Protein AF-A0A949H6Y2-F1 (afdb_monomer_lite)

Secondary structure (DSSP, 8-state):
-EEHHHHHHHHHHTGGGGTTEEEEEEEEETTEEEEEEEETTEEEEEEEEEEEETTEEEEEEEEEESTTTTTS-THHHHHHHHHHHHHHHHHTT---S-EEEETTEEEE-

Foldseek 3Di:
DAFQVNLQVLCVVVVVLQPVWPHWRWWFAWQWIWIFTAGPNWTKIKIWGWDQDPQFIDTHDIQIDGPCRPPDDVCSRRVSSSVSVRCVCCVVVDRFPDWTTHGRDIDGD

Structure (mmCIF, N/CA/C/O backbone):
data_AF-A0A949H6Y2-F1
#
_entry.id   AF-A0A949H6Y2-F1
#
loop_
_atom_site.group_PDB
_atom_site.id
_atom_site.type_symbol
_atom_site.label_atom_id
_atom_site.label_alt_id
_atom_site.label_comp_id
_atom_site.label_asym_id
_atom_site.label_entity_id
_atom_site.label_seq_id
_atom_site.pdbx_PDB_ins_code
_atom_site.Cartn_x
_atom_site.Cartn_y
_atom_site.Cartn_z
_atom_site.occupancy
_atom_site.B_iso_or_equiv
_atom_site.auth_seq_id
_atom_site.auth_comp_id
_atom_site.auth_asym_id
_atom_site.auth_atom_id
_atom_site.pdbx_PDB_model_num
ATOM 1 N N . MET A 1 1 ? -8.042 6.582 10.614 1.00 83.62 1 MET A N 1
ATOM 2 C CA . MET A 1 1 ? -8.238 6.712 9.153 1.00 83.62 1 MET A CA 1
ATOM 3 C C . MET A 1 1 ? -6.904 7.019 8.496 1.00 83.62 1 MET A C 1
ATOM 5 O O . MET A 1 1 ? -6.082 7.663 9.138 1.00 83.62 1 MET A O 1
ATOM 9 N N . LEU A 1 2 ? -6.692 6.552 7.268 1.00 87.56 2 LEU A N 1
ATOM 10 C CA . LEU A 1 2 ? -5.495 6.811 6.463 1.00 87.56 2 LEU A CA 1
ATOM 11 C C . LEU A 1 2 ? -5.936 7.177 5.042 1.00 87.56 2 LEU A C 1
ATOM 13 O O . LEU A 1 2 ? -6.656 6.396 4.426 1.00 87.56 2 LEU A O 1
ATOM 17 N N . THR A 1 3 ? -5.540 8.339 4.527 1.00 92.12 3 THR A N 1
ATOM 18 C CA . THR A 1 3 ? -5.915 8.769 3.166 1.00 92.12 3 THR A CA 1
ATOM 19 C C . THR A 1 3 ? -4.942 8.253 2.111 1.00 92.12 3 THR A C 1
ATOM 21 O O . THR A 1 3 ? -3.789 7.934 2.417 1.00 92.12 3 THR A O 1
ATOM 24 N N . ASP A 1 4 ? -5.389 8.192 0.857 1.00 91.38 4 ASP A N 1
ATOM 25 C CA . ASP A 1 4 ? -4.523 7.845 -0.278 1.00 91.38 4 ASP A CA 1
ATOM 26 C C . ASP A 1 4 ? -3.336 8.813 -0.399 1.00 91.38 4 ASP A C 1
ATOM 28 O O . ASP A 1 4 ? -2.201 8.394 -0.596 1.00 91.38 4 ASP A O 1
ATOM 32 N N . THR A 1 5 ? -3.565 10.099 -0.146 1.00 93.44 5 THR A N 1
ATOM 33 C CA . THR A 1 5 ? -2.554 11.158 -0.149 1.00 93.44 5 THR A CA 1
ATOM 34 C C . THR A 1 5 ? -1.482 10.911 0.913 1.00 93.44 5 THR A C 1
ATOM 36 O O . THR A 1 5 ? -0.288 11.031 0.631 1.00 93.44 5 THR A O 1
ATOM 39 N N . GLN A 1 6 ? -1.886 10.526 2.129 1.00 91.94 6 GLN A N 1
ATOM 40 C CA . GLN A 1 6 ? -0.951 10.185 3.204 1.00 91.94 6 GLN A CA 1
ATOM 41 C C . GLN A 1 6 ? -0.132 8.942 2.852 1.00 91.94 6 GLN A C 1
ATOM 43 O O . GLN A 1 6 ? 1.086 8.940 3.032 1.00 91.94 6 GLN A O 1
ATOM 48 N N . LEU A 1 7 ? -0.777 7.901 2.317 1.00 90.75 7 LEU A N 1
ATOM 49 C CA . LEU A 1 7 ? -0.074 6.686 1.920 1.00 90.75 7 LEU A CA 1
ATOM 50 C C . LEU A 1 7 ? 0.879 6.943 0.744 1.00 90.75 7 LEU A C 1
ATOM 52 O O . LEU A 1 7 ? 2.019 6.494 0.782 1.00 90.75 7 LEU A O 1
ATOM 56 N N . ASN A 1 8 ? 0.473 7.731 -0.250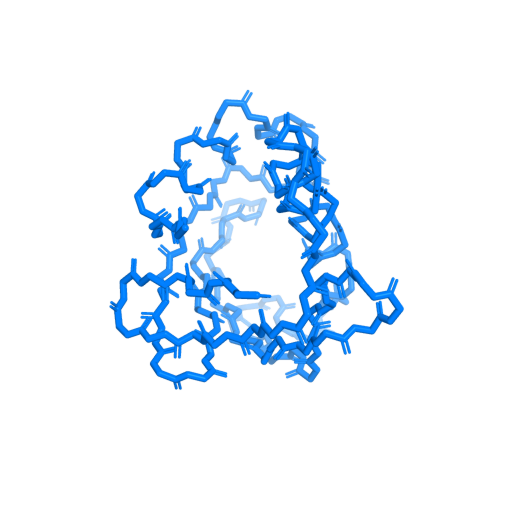 1.00 94.31 8 ASN A N 1
ATOM 57 C CA . ASN A 1 8 ? 1.327 8.138 -1.365 1.00 94.31 8 ASN A CA 1
ATOM 58 C C . ASN A 1 8 ? 2.561 8.911 -0.901 1.00 94.31 8 ASN A C 1
ATOM 60 O O . ASN A 1 8 ? 3.656 8.671 -1.407 1.00 94.31 8 ASN A O 1
ATOM 64 N N . ALA A 1 9 ? 2.418 9.814 0.072 1.00 93.75 9 ALA A N 1
ATOM 65 C CA . ALA A 1 9 ? 3.561 10.511 0.653 1.00 93.75 9 ALA A CA 1
ATOM 66 C C . ALA A 1 9 ? 4.542 9.528 1.315 1.00 93.75 9 ALA A C 1
ATOM 68 O O . ALA A 1 9 ? 5.749 9.623 1.094 1.00 93.75 9 ALA A O 1
ATOM 69 N N . LEU A 1 10 ? 4.029 8.546 2.062 1.00 91.19 10 LEU A N 1
ATOM 70 C CA . LEU A 1 10 ? 4.849 7.509 2.693 1.00 91.19 10 LEU A CA 1
ATOM 71 C C . LEU A 1 10 ? 5.545 6.618 1.662 1.00 91.19 10 LEU A C 1
ATOM 73 O O . LEU A 1 10 ? 6.735 6.347 1.796 1.00 91.19 10 LEU A O 1
ATOM 77 N N . LEU A 1 11 ? 4.844 6.190 0.614 1.00 91.62 11 LEU A N 1
ATOM 78 C CA . LEU A 1 11 ? 5.428 5.367 -0.444 1.00 91.62 11 LEU A CA 1
ATOM 79 C C . LEU A 1 11 ? 6.514 6.124 -1.210 1.00 91.62 11 LEU A C 1
ATOM 81 O O . LEU A 1 11 ? 7.573 5.562 -1.466 1.00 91.62 11 LEU A O 1
ATOM 85 N N . LYS A 1 12 ? 6.307 7.415 -1.493 1.00 92.69 12 LYS A N 1
ATOM 86 C CA . LYS A 1 12 ? 7.324 8.281 -2.110 1.00 92.69 12 LYS A CA 1
ATOM 87 C C . LYS A 1 12 ? 8.562 8.429 -1.221 1.00 92.69 12 LYS A C 1
ATOM 89 O O . LYS A 1 12 ? 9.678 8.357 -1.721 1.00 92.69 12 LYS A O 1
ATOM 94 N N . GLN A 1 13 ? 8.382 8.567 0.094 1.00 93.31 13 GLN A N 1
ATOM 95 C CA . GLN A 1 13 ? 9.495 8.610 1.055 1.00 93.31 13 GLN A CA 1
ATOM 96 C C . GLN A 1 13 ? 10.250 7.277 1.164 1.00 93.31 13 GLN A C 1
ATOM 98 O O . GLN A 1 13 ? 11.429 7.268 1.503 1.00 93.31 13 GLN A O 1
ATOM 103 N N . ASN A 1 14 ? 9.587 6.157 0.869 1.00 90.00 14 ASN A N 1
ATOM 104 C CA . ASN A 1 14 ? 10.143 4.809 0.979 1.00 90.00 14 ASN A CA 1
ATOM 105 C C . ASN A 1 14 ? 10.354 4.142 -0.391 1.00 90.00 14 ASN A C 1
ATOM 107 O O . ASN A 1 14 ? 10.483 2.922 -0.455 1.00 90.00 14 ASN A O 1
ATOM 111 N N . ILE A 1 15 ? 10.426 4.917 -1.481 1.00 90.44 15 ILE A N 1
ATOM 112 C CA . ILE A 1 15 ? 10.456 4.390 -2.857 1.00 90.44 15 ILE A CA 1
ATOM 113 C C . ILE A 1 15 ? 11.628 3.428 -3.101 1.00 90.44 15 ILE A C 1
ATOM 115 O O . ILE A 1 15 ? 11.482 2.437 -3.804 1.00 90.44 15 ILE A O 1
ATOM 119 N N . ALA A 1 16 ? 12.764 3.640 -2.428 1.00 88.94 16 ALA A N 1
ATOM 120 C CA . ALA A 1 16 ? 13.919 2.743 -2.495 1.00 88.94 16 ALA A CA 1
ATOM 121 C C . ALA A 1 16 ? 13.623 1.320 -1.976 1.00 88.94 16 ALA A C 1
ATOM 123 O O . ALA A 1 16 ? 14.247 0.362 -2.422 1.00 88.94 16 ALA A O 1
ATOM 124 N N . GLN A 1 17 ? 12.659 1.163 -1.060 1.00 87.00 17 GLN A N 1
ATOM 125 C CA . GLN A 1 17 ? 12.211 -0.141 -0.552 1.00 87.00 17 GLN A CA 1
ATOM 126 C C . GLN A 1 17 ? 11.225 -0.838 -1.498 1.00 87.00 17 GLN A C 1
ATOM 128 O O . GLN A 1 17 ? 10.876 -1.995 -1.275 1.00 87.00 17 GLN A O 1
ATOM 133 N N . LEU A 1 18 ? 10.762 -0.129 -2.530 1.00 85.50 18 LEU A N 1
ATOM 134 C CA . LEU A 1 18 ? 9.823 -0.622 -3.531 1.00 85.50 18 LEU A CA 1
ATOM 135 C C . LEU A 1 18 ? 10.531 -1.073 -4.816 1.00 85.50 18 LEU A C 1
ATOM 137 O O . LEU A 1 18 ? 9.853 -1.404 -5.782 1.00 85.50 18 LEU A O 1
ATOM 141 N N . ALA A 1 19 ? 11.869 -1.090 -4.861 1.00 83.94 19 ALA A N 1
ATOM 142 C CA . ALA A 1 19 ? 12.621 -1.505 -6.045 1.00 83.94 19 ALA A CA 1
ATOM 143 C C . ALA A 1 19 ? 12.098 -2.851 -6.606 1.00 83.94 19 ALA A C 1
ATOM 145 O O . ALA A 1 19 ? 11.878 -3.783 -5.830 1.00 83.94 19 ALA A O 1
ATOM 146 N N . PRO A 1 20 ? 11.896 -2.979 -7.933 1.00 85.56 20 PRO A N 1
ATOM 147 C CA . PRO A 1 20 ? 12.324 -2.069 -9.005 1.00 85.56 20 PRO A CA 1
ATOM 148 C C . PRO A 1 20 ? 11.348 -0.919 -9.337 1.00 85.56 20 PRO A C 1
ATOM 150 O O . PRO A 1 20 ? 11.463 -0.313 -10.400 1.00 85.56 20 PRO A O 1
ATOM 153 N N . VAL A 1 21 ? 10.373 -0.617 -8.477 1.00 87.81 21 VAL A N 1
ATOM 154 C CA . VAL A 1 21 ? 9.429 0.492 -8.688 1.00 87.81 21 VAL A CA 1
ATOM 155 C C . VAL A 1 21 ? 10.149 1.841 -8.658 1.00 87.81 21 VAL A C 1
ATOM 157 O O . VAL A 1 21 ? 10.827 2.187 -7.694 1.00 87.81 21 VAL A O 1
ATOM 160 N N . GLU A 1 22 ? 9.956 2.622 -9.717 1.00 90.75 22 GLU A N 1
ATOM 161 C CA . GLU A 1 22 ? 10.505 3.970 -9.889 1.00 90.75 22 GLU A CA 1
ATOM 162 C C . GLU A 1 22 ? 9.538 5.037 -9.370 1.00 90.75 22 GLU A C 1
ATOM 164 O O . GLU A 1 22 ? 9.945 6.043 -8.789 1.00 90.75 22 GLU A O 1
ATOM 169 N N . SER A 1 23 ? 8.239 4.824 -9.583 1.00 92.38 23 SER A N 1
ATOM 170 C CA . SER A 1 23 ? 7.188 5.691 -9.064 1.00 92.38 23 SER A CA 1
ATOM 171 C C . SER A 1 23 ? 5.912 4.906 -8.800 1.00 92.38 23 SER A C 1
ATOM 173 O O . SER A 1 23 ? 5.627 3.895 -9.445 1.00 92.38 23 SER A O 1
ATOM 175 N N . ILE A 1 24 ? 5.142 5.384 -7.829 1.00 91.75 24 ILE A N 1
ATOM 176 C CA . ILE A 1 24 ? 3.847 4.824 -7.472 1.00 91.75 24 ILE A CA 1
ATOM 177 C C . ILE A 1 24 ? 2.889 5.946 -7.090 1.00 91.75 24 ILE A C 1
ATOM 179 O O . ILE A 1 24 ? 3.259 6.886 -6.380 1.00 91.75 24 ILE A O 1
ATOM 183 N N . ASP A 1 25 ? 1.663 5.833 -7.583 1.00 94.12 25 ASP A N 1
ATOM 184 C CA . ASP A 1 25 ? 0.541 6.682 -7.216 1.00 94.12 25 ASP A CA 1
ATOM 185 C C . ASP A 1 25 ? -0.688 5.802 -6.967 1.00 94.12 25 ASP A C 1
ATOM 187 O O . ASP A 1 25 ? -1.103 5.033 -7.838 1.00 94.12 25 ASP A O 1
ATOM 191 N N . LEU A 1 26 ? -1.200 5.846 -5.743 1.00 92.88 26 LEU A N 1
ATOM 192 C CA . LEU A 1 26 ? -2.344 5.083 -5.272 1.00 92.88 26 LEU A CA 1
ATOM 193 C C . LEU A 1 26 ? -3.601 5.942 -5.209 1.00 92.88 26 LEU A C 1
ATOM 195 O O . LEU A 1 26 ? -3.566 7.082 -4.752 1.00 92.88 26 LEU A O 1
ATOM 199 N N . ASN A 1 27 ? -4.730 5.321 -5.523 1.00 94.75 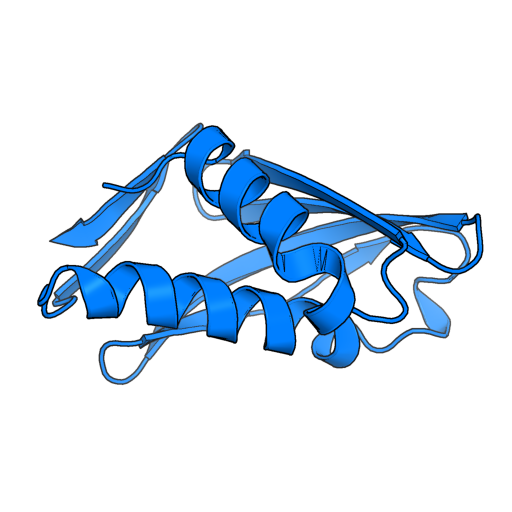27 ASN A N 1
ATOM 200 C CA . ASN A 1 27 ? -6.060 5.824 -5.230 1.00 94.75 27 ASN A CA 1
ATOM 201 C C . ASN A 1 27 ? -6.872 4.748 -4.513 1.00 94.75 27 ASN A C 1
ATOM 203 O O . ASN A 1 27 ? -6.781 3.553 -4.820 1.00 94.75 27 ASN A O 1
ATOM 207 N N . PHE A 1 28 ? -7.684 5.188 -3.560 1.00 93.56 28 PHE A N 1
ATOM 208 C CA . PHE A 1 28 ? -8.653 4.334 -2.892 1.00 93.56 28 PHE A CA 1
ATOM 209 C C . PHE A 1 28 ? -10.012 4.481 -3.573 1.00 93.56 28 PHE A C 1
ATOM 211 O O . PHE A 1 28 ? -10.653 5.525 -3.474 1.00 93.56 28 PHE A O 1
ATOM 218 N N . ASP A 1 29 ? -10.431 3.417 -4.255 1.00 92.75 29 ASP A N 1
ATOM 219 C CA . ASP A 1 29 ? -11.778 3.245 -4.795 1.00 92.75 29 ASP A CA 1
ATOM 220 C C . ASP A 1 29 ? -12.602 2.448 -3.756 1.00 92.75 29 ASP A C 1
ATOM 222 O O . ASP A 1 29 ? -12.031 1.640 -3.018 1.00 92.75 29 ASP A O 1
ATOM 226 N N . PRO A 1 30 ? -13.938 2.587 -3.670 1.00 92.50 30 PRO A N 1
ATOM 227 C CA . PRO A 1 30 ? -14.737 1.783 -2.743 1.00 92.50 30 PRO A CA 1
ATOM 228 C C . PRO A 1 30 ? -14.440 0.274 -2.855 1.00 92.50 30 PRO A C 1
ATOM 230 O O . PRO A 1 30 ? -14.638 -0.348 -3.902 1.00 92.50 30 PRO A O 1
ATOM 233 N N . GLY A 1 31 ? -13.924 -0.310 -1.769 1.00 88.94 31 GLY A N 1
ATOM 234 C CA . GLY A 1 31 ? -13.517 -1.718 -1.683 1.00 88.94 31 GLY A CA 1
ATOM 235 C C . GLY A 1 31 ? -12.247 -2.120 -2.452 1.00 88.94 31 GLY A C 1
ATOM 236 O O . GLY A 1 31 ? -11.916 -3.307 -2.464 1.00 88.94 31 GLY A O 1
ATOM 237 N N . LYS A 1 32 ? -11.532 -1.189 -3.099 1.00 92.56 32 LYS A N 1
ATOM 238 C CA . LYS A 1 32 ? -10.369 -1.489 -3.951 1.00 92.56 32 LYS A CA 1
ATOM 239 C C . LYS A 1 32 ? -9.244 -0.468 -3.789 1.00 92.56 32 LYS A C 1
ATOM 241 O O . LYS A 1 32 ? -9.465 0.723 -3.613 1.00 92.56 32 LYS A O 1
ATOM 246 N N . VAL A 1 33 ? -8.012 -0.931 -3.941 1.00 92.19 33 VAL A N 1
ATOM 247 C CA . VAL A 1 33 ? -6.837 -0.072 -4.099 1.00 92.19 33 VAL A CA 1
ATOM 248 C C . VAL A 1 33 ? -6.415 -0.121 -5.559 1.00 92.19 33 VAL A C 1
ATOM 250 O O . VAL A 1 33 ? -6.186 -1.199 -6.111 1.00 92.19 33 VAL A O 1
ATOM 253 N N . ARG A 1 34 ? -6.310 1.047 -6.187 1.00 93.50 34 ARG A N 1
ATOM 254 C CA . ARG A 1 34 ? -5.763 1.206 -7.532 1.00 93.50 34 ARG A CA 1
ATOM 255 C C . ARG A 1 34 ? -4.390 1.847 -7.428 1.00 93.5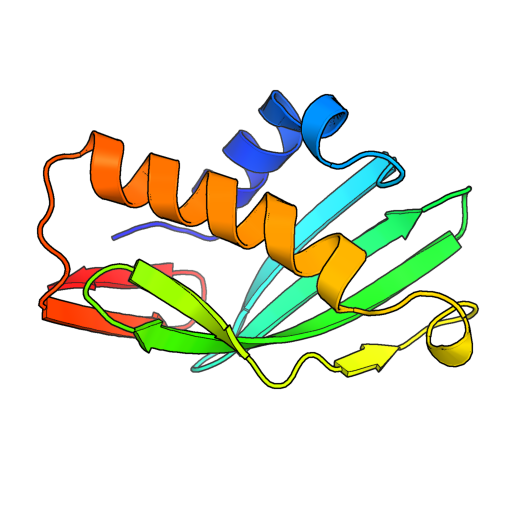0 34 ARG A C 1
ATOM 257 O O . ARG A 1 34 ? -4.233 2.831 -6.721 1.00 93.50 34 ARG A O 1
ATOM 264 N N . ALA A 1 35 ? -3.418 1.315 -8.151 1.00 92.06 35 ALA A N 1
ATOM 265 C CA . ALA A 1 35 ? -2.078 1.862 -8.251 1.00 92.06 35 ALA A CA 1
ATOM 266 C C . ALA A 1 35 ? -1.725 2.114 -9.711 1.00 92.06 35 ALA A C 1
ATOM 268 O O . ALA A 1 35 ? -1.927 1.239 -10.554 1.00 92.06 35 ALA A O 1
ATOM 269 N N . ARG A 1 36 ? -1.134 3.269 -10.002 1.00 92.31 36 ARG A N 1
ATOM 270 C CA . ARG A 1 36 ? -0.296 3.465 -11.181 1.00 92.31 36 ARG A CA 1
ATOM 271 C C . ARG A 1 36 ? 1.152 3.325 -10.744 1.00 92.31 36 ARG A C 1
ATOM 273 O O . ARG A 1 36 ? 1.586 4.016 -9.827 1.00 92.31 36 ARG A O 1
ATOM 280 N N . VAL A 1 37 ? 1.879 2.424 -11.383 1.00 90.12 37 VAL A N 1
ATOM 281 C CA . VAL A 1 37 ? 3.245 2.066 -11.005 1.00 90.12 37 VAL A CA 1
ATOM 282 C C . VAL A 1 37 ? 4.130 2.194 -12.232 1.00 90.12 37 VAL A C 1
ATOM 284 O O . VAL A 1 37 ? 3.753 1.710 -13.297 1.00 90.12 37 VAL A O 1
ATOM 287 N N . ARG A 1 38 ? 5.302 2.811 -12.089 1.00 90.56 38 ARG A N 1
ATOM 288 C CA . ARG A 1 38 ? 6.336 2.789 -13.123 1.00 90.56 38 ARG A CA 1
ATOM 289 C C . ARG A 1 38 ? 7.467 1.859 -12.721 1.00 90.56 38 ARG A C 1
ATOM 291 O O . ARG A 1 38 ? 7.978 1.958 -11.607 1.00 90.56 38 ARG A O 1
ATOM 298 N N . VAL A 1 39 ? 7.855 0.972 -13.629 1.00 87.19 39 VAL A N 1
ATOM 299 C CA . VAL A 1 39 ? 8.925 -0.012 -13.427 1.00 87.19 39 VAL A CA 1
ATOM 300 C C . VAL A 1 39 ? 9.725 -0.125 -14.712 1.00 87.19 39 VAL A C 1
ATOM 302 O O . VAL A 1 39 ? 9.147 -0.402 -15.762 1.00 87.19 39 VAL A O 1
ATOM 305 N N . SER A 1 40 ? 11.040 0.075 -14.641 1.00 86.62 40 SER A N 1
ATOM 306 C CA . SER A 1 40 ? 11.928 -0.001 -15.810 1.00 86.62 40 SER A CA 1
ATOM 307 C C . SER A 1 40 ? 11.428 0.860 -16.982 1.00 86.62 40 SER A C 1
ATOM 309 O O . SER A 1 40 ? 11.398 0.413 -18.129 1.00 86.62 40 SER A O 1
ATOM 311 N N . GLY A 1 41 ? 10.957 2.075 -16.683 1.00 88.12 41 GLY A N 1
ATOM 312 C CA . GLY A 1 41 ? 10.372 3.002 -17.656 1.00 88.12 41 GLY A CA 1
ATOM 313 C C . GLY A 1 41 ? 8.977 2.643 -18.195 1.00 88.12 41 GLY A C 1
ATOM 314 O O . GLY A 1 41 ? 8.455 3.387 -19.023 1.00 88.12 41 GLY A O 1
ATOM 315 N N . MET A 1 42 ? 8.350 1.551 -17.747 1.00 88.31 42 MET A N 1
ATOM 316 C CA . MET A 1 42 ? 7.020 1.129 -18.206 1.00 88.31 42 MET A CA 1
ATOM 317 C C . MET A 1 42 ? 5.943 1.447 -17.175 1.00 88.31 42 MET A C 1
ATOM 319 O O . MET A 1 42 ? 6.108 1.156 -15.991 1.00 88.31 42 MET A O 1
ATOM 323 N N . ASP A 1 43 ? 4.819 1.990 -17.640 1.00 89.94 43 ASP A N 1
ATOM 324 C CA . ASP A 1 43 ? 3.657 2.270 -16.800 1.00 89.94 43 ASP A CA 1
ATOM 325 C C . ASP A 1 43 ? 2.731 1.049 -16.719 1.00 89.94 43 ASP A C 1
ATOM 327 O O . ASP A 1 43 ? 2.329 0.464 -17.728 1.00 89.94 43 ASP A O 1
ATOM 331 N N . LEU A 1 44 ? 2.379 0.683 -15.491 1.00 88.25 44 LEU A N 1
ATOM 332 C CA . LEU A 1 44 ? 1.486 -0.410 -15.138 1.00 88.25 44 LEU A CA 1
ATOM 333 C C . LEU A 1 44 ? 0.341 0.126 -14.287 1.00 88.25 44 LEU A C 1
ATOM 335 O O . LEU A 1 44 ? 0.500 1.072 -13.510 1.00 88.25 44 LEU A O 1
ATOM 339 N N . GLN A 1 45 ? -0.808 -0.525 -14.394 1.00 90.94 45 GLN A N 1
ATOM 340 C CA . GLN A 1 45 ? -1.921 -0.304 -13.492 1.00 90.94 45 GLN A CA 1
ATOM 341 C C . GLN A 1 45 ? -2.207 -1.583 -12.711 1.00 90.94 45 GLN A C 1
ATOM 343 O O . GLN A 1 45 ? -2.447 -2.639 -13.296 1.00 90.94 45 GLN A O 1
ATOM 348 N N . VAL A 1 46 ? -2.211 -1.465 -11.388 1.00 90.25 46 VAL A N 1
ATOM 349 C CA . VAL A 1 46 ? -2.538 -2.547 -10.459 1.00 90.25 46 VAL A CA 1
ATOM 350 C C . VAL A 1 46 ? -3.869 -2.222 -9.799 1.00 90.25 46 VAL A C 1
ATOM 352 O O . VAL A 1 46 ? -4.082 -1.103 -9.338 1.00 90.25 46 VAL A O 1
ATOM 355 N N . VAL A 1 47 ? -4.779 -3.184 -9.753 1.00 92.38 47 VAL A N 1
ATOM 356 C CA . VAL A 1 47 ? -6.022 -3.091 -8.984 1.00 92.38 47 VAL A CA 1
ATOM 357 C C . VAL A 1 47 ? -6.059 -4.274 -8.039 1.00 92.38 47 VAL A C 1
ATOM 359 O O . VAL A 1 47 ? -5.945 -5.407 -8.482 1.00 92.38 47 VAL A O 1
ATOM 362 N N . THR A 1 48 ? -6.220 -4.024 -6.747 1.00 92.19 48 THR A N 1
ATOM 363 C CA . THR A 1 48 ? -6.249 -5.074 -5.726 1.00 92.19 48 THR A CA 1
ATOM 364 C C . THR A 1 48 ? -7.392 -4.828 -4.755 1.00 92.19 48 THR A C 1
ATOM 366 O O . THR A 1 48 ? -7.757 -3.684 -4.474 1.00 92.19 48 THR A O 1
ATOM 369 N N . GLY A 1 49 ? -7.967 -5.902 -4.226 1.00 91.88 49 GLY A N 1
ATOM 370 C CA . GLY A 1 49 ? -8.769 -5.828 -3.014 1.00 91.88 49 GLY A CA 1
ATOM 371 C C . GLY A 1 49 ? -7.871 -5.696 -1.785 1.00 91.88 49 GLY A C 1
ATOM 372 O O . GLY A 1 49 ? -6.648 -5.843 -1.867 1.00 91.88 49 GLY A O 1
ATOM 373 N N . ALA A 1 50 ? -8.486 -5.462 -0.631 1.00 89.56 50 ALA A N 1
ATOM 374 C CA . ALA A 1 50 ? -7.811 -5.561 0.654 1.00 89.56 50 ALA A CA 1
ATOM 375 C C . ALA A 1 50 ? -8.737 -6.198 1.692 1.00 89.56 50 ALA A C 1
ATOM 377 O O . ALA A 1 50 ? -9.948 -5.970 1.687 1.00 89.56 50 ALA A O 1
ATOM 378 N N . ARG A 1 51 ? -8.168 -7.022 2.569 1.00 89.69 51 ARG A N 1
ATOM 379 C CA . ARG A 1 51 ? -8.880 -7.729 3.639 1.00 89.69 51 ARG A CA 1
ATOM 380 C C . ARG A 1 51 ? -8.112 -7.613 4.944 1.00 89.69 51 ARG A C 1
ATOM 382 O O . ARG A 1 51 ? -6.899 -7.449 4.940 1.00 89.69 51 ARG A O 1
ATOM 389 N N . LEU A 1 52 ? -8.818 -7.733 6.061 1.00 88.81 52 LEU A N 1
ATOM 390 C CA . LEU A 1 52 ? -8.191 -7.853 7.370 1.00 88.81 52 LEU A CA 1
ATOM 391 C C . LEU A 1 52 ? -7.940 -9.331 7.681 1.00 88.81 52 LEU A C 1
ATOM 393 O O . LEU A 1 52 ? -8.885 -10.112 7.774 1.00 88.81 52 LEU A O 1
ATOM 397 N N . VAL A 1 53 ? -6.678 -9.705 7.862 1.00 88.81 53 VAL A N 1
ATOM 398 C CA . VAL A 1 53 ? -6.252 -11.062 8.214 1.00 88.81 53 VAL A CA 1
ATOM 399 C C . VAL A 1 53 ? -5.366 -10.974 9.449 1.00 88.81 53 VAL A C 1
ATOM 401 O O . VAL A 1 53 ? -4.325 -10.323 9.432 1.00 88.81 53 VAL A O 1
ATOM 404 N N . ASN A 1 54 ? -5.781 -11.605 10.550 1.00 86.25 54 ASN A N 1
ATOM 405 C CA . ASN A 1 54 ? -5.026 -11.626 11.812 1.00 86.25 54 ASN A CA 1
ATOM 406 C C . ASN A 1 54 ? -4.606 -10.225 12.314 1.00 86.25 54 ASN A C 1
ATOM 408 O O . ASN A 1 54 ? -3.484 -10.031 12.778 1.00 86.25 54 ASN A O 1
ATOM 412 N N . GLY A 1 55 ? -5.493 -9.231 12.183 1.00 84.38 55 GLY A N 1
ATOM 413 C CA . GLY A 1 55 ? -5.222 -7.850 12.604 1.00 84.38 55 GLY A CA 1
ATOM 414 C C . GLY A 1 55 ? -4.280 -7.069 11.679 1.00 84.38 55 GLY A C 1
ATOM 415 O O . GLY A 1 55 ? -3.855 -5.973 12.039 1.00 84.38 55 GLY A O 1
ATOM 416 N N . ARG A 1 56 ? -3.955 -7.609 10.498 1.00 87.81 56 ARG A N 1
ATOM 417 C CA . ARG A 1 56 ? -3.133 -6.963 9.467 1.00 87.81 56 ARG A CA 1
ATOM 418 C C . ARG A 1 56 ? -3.922 -6.815 8.177 1.00 87.81 56 ARG A C 1
ATOM 420 O O . ARG A 1 56 ? -4.731 -7.672 7.830 1.00 87.81 56 ARG A O 1
ATOM 427 N N . VAL A 1 57 ? -3.705 -5.715 7.474 1.00 88.25 57 VAL A N 1
ATOM 428 C CA . VAL A 1 57 ? -4.299 -5.508 6.153 1.00 88.25 57 VAL A CA 1
ATOM 429 C C . VAL A 1 57 ? -3.513 -6.339 5.151 1.00 88.25 57 VAL A C 1
ATOM 431 O O . VAL A 1 57 ? -2.302 -6.183 5.066 1.00 88.25 57 VAL A O 1
ATOM 434 N N . THR A 1 58 ? -4.193 -7.188 4.394 1.00 90.38 58 THR A N 1
ATOM 435 C CA . THR A 1 58 ? -3.614 -7.987 3.314 1.00 90.38 58 THR A CA 1
ATOM 436 C C . THR A 1 58 ? -4.212 -7.555 1.987 1.00 90.38 58 THR A C 1
ATOM 438 O O . THR A 1 58 ? -5.437 -7.457 1.867 1.00 90.38 58 THR A O 1
ATOM 441 N N . LEU A 1 59 ? -3.364 -7.283 0.997 1.00 89.94 59 LEU A N 1
ATOM 442 C CA . LEU A 1 59 ? -3.797 -6.988 -0.367 1.00 89.94 59 LEU A CA 1
ATOM 443 C C . LEU A 1 59 ? -4.087 -8.310 -1.089 1.00 89.94 59 LEU A C 1
ATOM 445 O O . LEU A 1 59 ? -3.279 -9.234 -1.053 1.00 89.94 59 LEU A O 1
ATOM 449 N N . VAL A 1 60 ? -5.271 -8.430 -1.690 1.00 90.69 60 VAL A N 1
ATOM 450 C CA . VAL A 1 60 ? -5.779 -9.696 -2.243 1.00 90.69 60 VAL A CA 1
ATOM 451 C C . VAL A 1 60 ? -6.298 -9.535 -3.662 1.00 90.69 60 VAL A C 1
ATOM 453 O O . VAL A 1 60 ? -6.779 -8.466 -4.038 1.00 90.69 60 VAL A O 1
ATOM 456 N N . ASP A 1 61 ? -6.268 -10.635 -4.411 1.00 89.50 61 ASP A N 1
ATOM 457 C CA . ASP A 1 61 ? -6.793 -10.732 -5.775 1.00 89.50 61 ASP A CA 1
ATOM 458 C C . ASP A 1 61 ? -6.241 -9.623 -6.705 1.00 89.50 61 ASP A C 1
ATOM 460 O O . ASP A 1 61 ? -7.020 -8.896 -7.332 1.00 89.50 61 ASP A O 1
ATOM 464 N N . PRO A 1 62 ? -4.906 -9.423 -6.770 1.00 89.88 62 PRO A N 1
ATOM 465 C CA . PRO A 1 62 ? -4.333 -8.349 -7.561 1.00 89.88 62 PRO A CA 1
ATOM 466 C C . PRO A 1 62 ? -4.478 -8.628 -9.060 1.00 89.88 62 PRO A C 1
ATOM 468 O O . PRO A 1 62 ? -4.192 -9.715 -9.559 1.00 89.88 62 PRO A O 1
ATOM 471 N N . VAL A 1 63 ? -4.864 -7.597 -9.799 1.00 89.25 63 VAL A N 1
ATOM 472 C CA . VAL A 1 63 ? -4.939 -7.595 -11.257 1.00 89.25 63 VAL A CA 1
ATOM 473 C C . VAL A 1 63 ? -3.962 -6.552 -11.772 1.00 89.25 63 VAL A C 1
ATOM 475 O O . VAL A 1 63 ? -4.113 -5.362 -11.493 1.00 89.25 63 VAL A O 1
ATOM 478 N N . VAL A 1 64 ? -2.962 -6.998 -12.528 1.00 88.00 64 VAL A N 1
ATOM 479 C CA . VAL A 1 64 ? -1.975 -6.124 -13.169 1.00 88.00 64 VAL A CA 1
ATOM 480 C C . VAL A 1 64 ? -2.321 -5.993 -14.645 1.00 88.00 64 VAL A C 1
ATOM 482 O O . VAL A 1 64 ? -2.522 -6.977 -15.350 1.00 88.00 64 VAL A O 1
ATOM 485 N N . THR A 1 65 ? -2.382 -4.759 -15.120 1.00 87.31 65 THR A N 1
ATOM 486 C CA . THR A 1 65 ? -2.643 -4.420 -16.519 1.00 87.31 65 THR A CA 1
ATOM 487 C C . THR A 1 65 ? -1.532 -3.514 -17.037 1.00 87.31 65 THR A C 1
ATOM 489 O O . THR A 1 65 ? -1.053 -2.634 -16.323 1.00 87.31 65 THR A O 1
ATOM 492 N N . GLY A 1 66 ? -1.094 -3.751 -18.273 1.00 84.00 66 GLY A N 1
ATOM 493 C CA . GLY A 1 66 ? -0.009 -3.008 -18.913 1.00 84.00 66 GLY A CA 1
ATOM 494 C C . GLY A 1 66 ? 0.989 -3.917 -19.637 1.00 84.00 66 GLY A C 1
ATOM 495 O O . GLY A 1 66 ? 0.823 -5.140 -19.623 1.00 84.00 66 GLY A O 1
ATOM 496 N N . PRO A 1 67 ? 2.038 -3.340 -20.252 1.00 78.31 67 PRO A N 1
ATOM 497 C CA . PRO A 1 67 ? 2.990 -4.065 -21.101 1.00 78.31 67 PRO A CA 1
ATOM 498 C C . PRO A 1 67 ? 3.704 -5.231 -20.403 1.00 78.31 67 PRO A C 1
ATOM 500 O O . PRO A 1 67 ? 4.092 -6.190 -21.063 1.00 78.31 67 PRO A O 1
ATOM 503 N N . MET A 1 68 ? 3.841 -5.174 -19.073 1.00 69.56 68 MET A N 1
ATOM 504 C CA . MET A 1 68 ? 4.450 -6.235 -18.259 1.00 69.56 68 MET A CA 1
ATOM 505 C C . MET A 1 68 ? 3.450 -7.044 -17.423 1.00 69.56 68 MET A C 1
ATOM 507 O O . MET A 1 68 ? 3.861 -7.844 -16.587 1.00 69.56 68 MET A O 1
ATOM 511 N N . GLY A 1 69 ? 2.138 -6.879 -17.629 1.00 63.81 69 GLY A N 1
ATOM 512 C CA . GLY A 1 69 ? 1.114 -7.554 -16.815 1.00 63.81 69 GLY A CA 1
ATOM 513 C C . GLY A 1 69 ? 1.167 -9.088 -16.856 1.00 63.81 69 GLY A C 1
ATOM 514 O O . GLY A 1 69 ? 0.592 -9.733 -15.989 1.00 63.81 69 GLY A O 1
ATOM 515 N N . MET A 1 70 ? 1.876 -9.674 -17.830 1.00 62.38 70 MET A N 1
ATOM 516 C CA . MET A 1 70 ? 2.092 -11.124 -17.941 1.00 62.38 70 MET A CA 1
ATOM 517 C C . MET A 1 70 ? 3.446 -11.602 -17.396 1.00 62.38 70 MET A C 1
ATOM 519 O O . MET A 1 70 ? 3.616 -12.796 -17.173 1.00 62.38 70 MET A O 1
ATOM 523 N N . THR A 1 71 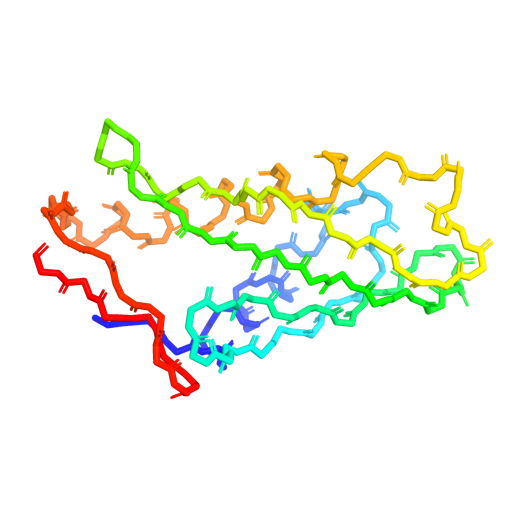? 4.423 -10.710 -17.221 1.00 68.38 71 THR A N 1
ATOM 524 C CA . THR A 1 71 ? 5.811 -11.076 -16.879 1.00 68.38 71 THR A CA 1
ATOM 525 C C . THR A 1 71 ? 6.183 -10.747 -15.441 1.00 68.38 71 THR A C 1
ATOM 527 O O . THR A 1 71 ? 7.124 -11.326 -14.903 1.00 68.38 71 THR A O 1
ATOM 530 N N . LEU A 1 72 ? 5.454 -9.827 -14.815 1.00 67.69 72 LEU A N 1
ATOM 531 C CA . LEU A 1 72 ? 5.726 -9.345 -13.474 1.00 67.69 72 LEU A CA 1
ATOM 532 C C . LEU A 1 72 ? 4.685 -9.899 -12.488 1.00 6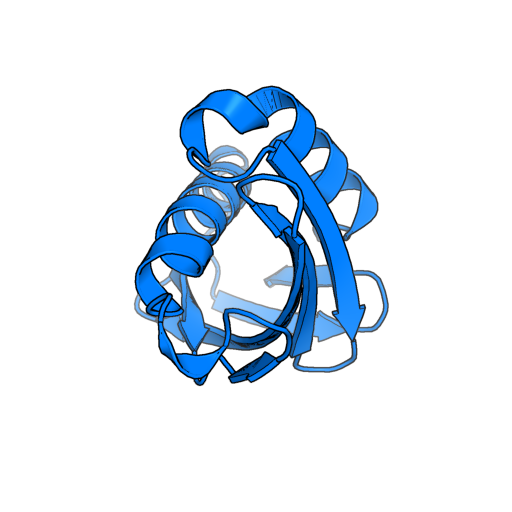7.69 72 LEU A C 1
ATOM 534 O O . LEU A 1 72 ? 3.522 -9.496 -12.560 1.00 67.69 72 LEU A O 1
ATOM 538 N N . PRO A 1 73 ? 5.071 -10.811 -11.572 1.00 73.75 73 PRO A N 1
ATOM 539 C CA . PRO A 1 73 ? 4.147 -11.343 -10.580 1.00 73.75 73 PRO A CA 1
ATOM 540 C C . PRO A 1 73 ? 3.670 -10.206 -9.682 1.00 73.75 73 PRO A C 1
ATOM 542 O O . PRO A 1 73 ? 4.477 -9.441 -9.143 1.00 73.75 73 PRO A O 1
ATOM 545 N N . ALA A 1 74 ? 2.353 -10.085 -9.537 1.00 72.44 74 ALA A N 1
ATOM 546 C CA . ALA A 1 74 ? 1.733 -9.012 -8.777 1.00 72.44 74 ALA A CA 1
ATOM 547 C C . ALA A 1 74 ? 2.269 -8.962 -7.340 1.00 72.44 74 ALA A C 1
ATOM 549 O O . ALA A 1 74 ? 2.528 -7.882 -6.812 1.00 72.44 74 ALA A O 1
ATOM 550 N N . GLU A 1 75 ? 2.526 -10.132 -6.754 1.00 74.00 75 GLU A N 1
ATOM 551 C CA . GLU A 1 75 ? 3.056 -10.346 -5.407 1.00 74.00 75 GLU A CA 1
ATOM 552 C C . GLU A 1 75 ? 4.349 -9.561 -5.149 1.00 74.00 75 GLU A C 1
ATOM 554 O O . GLU A 1 75 ? 4.543 -9.036 -4.050 1.00 74.00 75 GLU A O 1
ATOM 559 N N . GLY A 1 76 ? 5.198 -9.413 -6.173 1.00 71.56 76 GLY A N 1
ATOM 560 C CA . GLY A 1 76 ? 6.436 -8.637 -6.092 1.00 71.56 76 GLY A CA 1
ATOM 561 C C . GLY A 1 76 ? 6.214 -7.139 -5.843 1.00 71.56 76 GLY A C 1
ATOM 562 O O . GLY A 1 76 ? 7.101 -6.475 -5.316 1.00 71.56 76 GLY A O 1
ATOM 563 N N . PHE A 1 77 ? 5.027 -6.614 -6.165 1.00 73.50 77 PHE A N 1
ATOM 564 C CA . PHE A 1 77 ? 4.660 -5.202 -6.000 1.00 73.50 77 PHE A CA 1
ATOM 565 C C . PHE A 1 77 ? 3.843 -4.956 -4.741 1.00 73.50 77 PHE A C 1
ATOM 567 O O . PHE A 1 77 ? 4.095 -4.006 -4.001 1.00 73.50 77 PHE A O 1
ATOM 574 N N . ILE A 1 78 ? 2.845 -5.803 -4.499 1.00 82.44 78 ILE A N 1
ATOM 575 C CA . ILE A 1 78 ? 1.915 -5.616 -3.382 1.00 82.44 78 ILE A CA 1
ATOM 576 C C . ILE A 1 78 ? 2.548 -5.935 -2.027 1.00 82.44 78 ILE A C 1
ATOM 578 O O . ILE A 1 78 ? 2.191 -5.278 -1.055 1.00 82.44 78 ILE A O 1
ATOM 582 N N . GLY A 1 79 ? 3.523 -6.849 -1.942 1.00 86.94 79 GLY A N 1
ATOM 583 C CA . GLY A 1 79 ? 4.169 -7.204 -0.670 1.00 86.94 79 GLY A CA 1
ATOM 584 C C . GLY A 1 79 ? 4.825 -6.013 0.053 1.00 86.94 79 GLY A C 1
ATOM 585 O O . GLY A 1 79 ? 4.498 -5.744 1.213 1.00 86.94 79 GLY A O 1
ATOM 586 N N . PRO A 1 80 ? 5.717 -5.247 -0.602 1.00 86.75 80 PRO A N 1
ATOM 587 C CA . PRO A 1 80 ? 6.308 -4.049 -0.005 1.00 86.75 80 PRO A CA 1
ATOM 588 C C . PRO A 1 80 ? 5.278 -2.968 0.369 1.00 86.75 80 PRO A C 1
ATOM 590 O O . PRO A 1 80 ? 5.393 -2.349 1.428 1.00 86.75 80 PRO A O 1
ATOM 593 N N . ILE A 1 81 ? 4.240 -2.772 -0.455 1.00 86.56 81 ILE A N 1
ATOM 594 C CA . ILE A 1 81 ? 3.151 -1.819 -0.176 1.00 86.56 81 ILE A CA 1
ATOM 595 C C . ILE A 1 81 ? 2.373 -2.253 1.070 1.00 86.56 81 ILE A C 1
ATOM 597 O O . ILE A 1 81 ? 2.135 -1.443 1.965 1.00 86.56 81 ILE A O 1
ATOM 601 N N . GLU A 1 82 ? 2.015 -3.535 1.156 1.00 89.88 82 GLU A N 1
ATOM 602 C CA . GLU A 1 82 ? 1.341 -4.132 2.306 1.00 89.88 82 GLU A CA 1
ATOM 603 C C . GLU A 1 82 ? 2.166 -3.954 3.583 1.00 89.88 82 GLU A C 1
ATOM 605 O O . GLU A 1 82 ? 1.627 -3.577 4.628 1.00 89.88 82 GLU A O 1
ATOM 610 N N . LYS A 1 83 ? 3.482 -4.173 3.505 1.00 90.44 83 LYS A N 1
ATOM 611 C CA . LYS A 1 83 ? 4.392 -3.965 4.631 1.00 90.44 83 LYS A CA 1
ATOM 612 C C . LYS A 1 83 ? 4.352 -2.516 5.119 1.00 90.44 83 LYS A C 1
ATOM 614 O O . LYS A 1 83 ? 4.074 -2.298 6.296 1.00 90.44 83 LYS A O 1
ATOM 619 N N . ILE A 1 84 ? 4.565 -1.542 4.229 1.00 88.56 84 ILE A N 1
ATOM 620 C CA . ILE A 1 84 ? 4.564 -0.108 4.575 1.00 88.56 84 ILE A CA 1
ATOM 621 C C . ILE A 1 84 ? 3.207 0.317 5.142 1.00 88.56 84 ILE A C 1
ATOM 623 O O . ILE A 1 84 ? 3.151 1.030 6.145 1.00 88.56 84 ILE A O 1
ATOM 627 N N . LEU A 1 85 ? 2.111 -0.151 4.539 1.00 87.19 85 LEU A N 1
ATOM 628 C CA . LEU A 1 85 ? 0.762 0.107 5.029 1.00 87.19 85 LEU A CA 1
ATOM 629 C C . LEU A 1 85 ? 0.607 -0.405 6.463 1.00 87.19 85 LEU A C 1
ATOM 631 O O . LEU A 1 85 ? 0.285 0.370 7.357 1.00 87.19 85 LEU A O 1
ATOM 635 N N . ASN A 1 86 ? 0.886 -1.683 6.715 1.00 88.88 86 ASN A N 1
ATOM 636 C CA . ASN A 1 86 ? 0.754 -2.260 8.053 1.00 88.88 86 ASN A CA 1
ATOM 637 C C . ASN A 1 86 ? 1.680 -1.604 9.080 1.00 88.88 86 ASN A C 1
ATOM 639 O O . ASN A 1 86 ? 1.265 -1.387 10.217 1.00 88.88 86 ASN A O 1
ATOM 643 N N . GLU A 1 87 ? 2.912 -1.261 8.711 1.00 88.62 87 GLU A N 1
ATOM 644 C CA . GLU A 1 87 ? 3.815 -0.495 9.575 1.00 88.62 87 GLU A CA 1
ATOM 645 C C . GLU A 1 87 ? 3.213 0.864 9.934 1.00 88.62 87 GLU A C 1
ATOM 647 O O . GLU A 1 87 ? 3.244 1.265 11.095 1.00 88.62 87 GLU A O 1
ATOM 652 N N . GLN A 1 88 ? 2.589 1.552 8.979 1.00 85.19 88 GLN A N 1
ATOM 653 C CA . GLN A 1 88 ? 1.922 2.820 9.254 1.00 85.19 88 GLN A CA 1
ATOM 654 C C . GLN A 1 88 ? 0.694 2.656 10.157 1.00 85.19 88 GLN A C 1
ATOM 656 O O . GLN A 1 88 ? 0.451 3.494 11.026 1.00 85.19 88 GLN A O 1
ATOM 661 N N . LEU A 1 89 ? -0.085 1.588 9.977 1.00 81.12 89 LEU A N 1
ATOM 662 C CA . LEU A 1 89 ? -1.273 1.342 10.797 1.00 81.12 89 LEU A CA 1
ATOM 663 C C . LEU A 1 89 ? -0.907 0.932 12.230 1.00 81.12 89 LEU A C 1
ATOM 665 O O . LEU A 1 89 ? -1.541 1.386 13.182 1.00 81.12 89 LEU A O 1
ATOM 669 N N . THR A 1 90 ? 0.157 0.143 12.390 1.00 82.69 90 THR A N 1
ATOM 670 C CA . THR A 1 90 ? 0.661 -0.318 13.694 1.00 82.69 90 THR A CA 1
ATOM 671 C C . THR A 1 90 ? 1.453 0.751 14.446 1.00 82.69 90 THR A C 1
ATOM 673 O O . THR A 1 90 ? 1.370 0.795 15.672 1.00 82.69 90 THR A O 1
ATOM 676 N N . LYS A 1 91 ? 2.153 1.667 13.754 1.00 79.50 91 LYS A N 1
ATOM 677 C CA . LYS A 1 91 ? 2.858 2.810 14.377 1.00 79.50 91 LYS A CA 1
ATOM 678 C C . LYS A 1 91 ? 1.952 3.683 15.243 1.00 79.50 91 LYS A C 1
ATOM 680 O O . LYS A 1 91 ? 2.426 4.294 16.193 1.00 79.50 91 LYS A O 1
ATOM 685 N N . ASN A 1 92 ? 0.657 3.710 14.948 1.00 67.81 92 ASN A N 1
ATOM 686 C CA . ASN A 1 92 ? -0.320 4.474 15.719 1.00 67.81 92 ASN A CA 1
ATOM 687 C C . ASN A 1 92 ? -0.861 3.711 16.945 1.00 67.81 92 ASN A C 1
ATOM 689 O O . ASN A 1 92 ? -1.773 4.201 17.603 1.00 67.81 92 ASN A O 1
ATOM 693 N N . GLY A 1 93 ? -0.352 2.505 17.240 1.00 65.69 93 GLY A N 1
ATOM 694 C CA . GLY A 1 93 ? -0.820 1.663 18.350 1.00 65.69 93 GLY A CA 1
ATOM 695 C C . GLY A 1 93 ? -2.252 1.143 18.179 1.00 65.69 93 GLY A C 1
ATOM 696 O O . GLY A 1 93 ? -2.869 0.687 19.140 1.00 65.69 93 GLY A O 1
ATOM 697 N N . ILE A 1 94 ? -2.806 1.229 16.966 1.00 69.62 94 ILE A N 1
ATOM 698 C CA . ILE A 1 94 ? -4.197 0.882 16.681 1.00 69.62 94 ILE A CA 1
ATOM 699 C C . ILE A 1 94 ? -4.299 -0.631 16.478 1.00 69.62 94 ILE A C 1
ATOM 701 O O . ILE A 1 94 ? -3.710 -1.187 15.553 1.00 69.62 94 ILE A O 1
ATOM 705 N N . THR A 1 95 ? -5.087 -1.297 17.324 1.00 75.19 95 THR A N 1
ATOM 706 C CA . THR A 1 95 ? -5.540 -2.666 17.049 1.00 75.19 95 THR A CA 1
ATOM 707 C C . THR A 1 95 ? -6.671 -2.599 16.034 1.00 75.19 95 THR A C 1
ATOM 709 O O . THR A 1 95 ? -7.735 -2.065 16.339 1.00 75.19 95 THR A O 1
ATOM 712 N N . ILE A 1 96 ? -6.440 -3.126 14.835 1.00 80.12 96 ILE A N 1
ATOM 713 C CA . ILE A 1 96 ? -7.423 -3.103 13.752 1.00 80.12 96 ILE A CA 1
ATOM 714 C C . ILE A 1 96 ? -8.471 -4.194 14.005 1.00 80.12 96 ILE A C 1
ATOM 716 O O . ILE A 1 96 ? -8.149 -5.381 13.944 1.00 80.12 96 ILE A O 1
ATOM 720 N N . LYS A 1 97 ? -9.720 -3.810 14.281 1.00 81.38 97 LYS A N 1
ATOM 721 C CA . LYS A 1 97 ? -10.870 -4.724 14.417 1.00 81.38 97 LYS A CA 1
ATOM 722 C C . LYS A 1 97 ? -11.727 -4.748 13.158 1.00 81.38 97 LYS A C 1
ATOM 724 O O . LYS A 1 97 ? -12.365 -5.754 12.863 1.00 81.38 97 LYS A O 1
ATOM 729 N N . SER A 1 98 ? -11.738 -3.645 12.419 1.00 82.44 98 SER A N 1
ATOM 730 C CA . SER A 1 98 ? -12.456 -3.492 11.159 1.00 82.44 98 SER A CA 1
ATOM 731 C C . SER A 1 98 ? -11.639 -2.679 10.160 1.00 82.44 98 SER A C 1
ATOM 733 O O . SER A 1 98 ? -10.819 -1.839 10.532 1.00 82.44 98 SER A O 1
ATOM 735 N N . PHE A 1 99 ? -11.858 -2.960 8.880 1.00 85.38 99 PHE A N 1
ATOM 736 C CA . PHE A 1 99 ? -11.159 -2.331 7.770 1.00 85.38 99 PHE A CA 1
ATOM 737 C C . PHE A 1 99 ? -12.153 -2.097 6.632 1.00 85.38 99 PHE A C 1
ATOM 739 O O . PHE A 1 99 ? -12.789 -3.040 6.162 1.00 85.38 99 PHE A O 1
ATOM 746 N N . GLU A 1 100 ? -12.278 -0.848 6.194 1.00 90.81 100 GLU A N 1
ATOM 747 C CA . GLU A 1 100 ? -13.148 -0.457 5.087 1.00 90.81 100 GLU A CA 1
ATOM 748 C C . GLU A 1 100 ? -12.403 0.518 4.170 1.00 90.81 100 GLU A C 1
ATOM 750 O O . GLU A 1 100 ? -11.855 1.521 4.633 1.00 90.81 100 GLU A O 1
ATOM 755 N N . ILE A 1 101 ? -12.396 0.239 2.865 1.00 90.50 101 ILE A N 1
ATOM 756 C CA . ILE A 1 101 ? -11.900 1.183 1.860 1.00 90.50 101 ILE A CA 1
ATOM 757 C C . ILE A 1 101 ? -13.090 1.964 1.320 1.00 90.50 101 ILE A C 1
ATOM 759 O O . ILE A 1 101 ? -13.969 1.394 0.669 1.00 90.50 101 ILE A O 1
ATOM 763 N N . ARG A 1 102 ? -13.081 3.270 1.569 1.00 93.06 102 ARG A N 1
ATOM 764 C CA . ARG A 1 102 ? -13.981 4.247 0.961 1.00 93.06 102 ARG A CA 1
ATOM 765 C C . ARG A 1 102 ? -13.205 5.069 -0.060 1.00 93.06 102 ARG A C 1
ATOM 767 O O . ARG A 1 102 ? -11.982 4.982 -0.147 1.00 93.06 102 ARG A O 1
ATOM 774 N N . GLU A 1 103 ? -13.923 5.886 -0.815 1.00 93.38 103 GLU A N 1
ATOM 775 C CA . GLU A 1 103 ? -13.298 6.810 -1.756 1.00 93.38 103 GLU A CA 1
ATOM 776 C C . GLU A 1 103 ? -12.278 7.715 -1.040 1.00 93.38 103 GLU A C 1
ATOM 778 O O . GLU A 1 103 ? -12.600 8.384 -0.056 1.00 93.38 103 GLU A O 1
ATOM 783 N N . GLY A 1 104 ? -11.023 7.659 -1.492 1.00 92.38 104 GLY A N 1
ATOM 784 C CA . GLY A 1 104 ? -9.900 8.449 -0.974 1.00 92.38 104 GLY A CA 1
ATOM 785 C C . GLY A 1 104 ? -9.391 8.076 0.427 1.00 92.38 104 GLY A C 1
ATOM 786 O O . GLY A 1 104 ? -8.394 8.643 0.886 1.00 92.38 104 GLY A O 1
ATOM 787 N N . VAL A 1 105 ? -10.017 7.128 1.140 1.00 92.00 105 VAL A N 1
ATOM 788 C CA . VAL A 1 105 ? -9.664 6.843 2.542 1.00 92.00 105 VAL A CA 1
ATOM 789 C C . VAL A 1 105 ? -9.870 5.390 2.970 1.00 92.00 105 VAL A C 1
ATOM 791 O O . VAL A 1 105 ? -10.873 4.749 2.669 1.00 92.00 105 VAL A O 1
ATOM 794 N N . ILE A 1 106 ? -8.937 4.899 3.783 1.00 87.44 106 ILE A N 1
ATOM 795 C CA . ILE A 1 106 ? -9.086 3.690 4.590 1.00 87.44 106 ILE A CA 1
ATOM 796 C C . ILE A 1 106 ? -9.626 4.076 5.971 1.00 87.44 106 ILE A C 1
ATOM 798 O O . ILE A 1 106 ? -9.002 4.834 6.729 1.00 87.44 106 ILE A O 1
ATOM 802 N N . VAL A 1 107 ? -10.778 3.511 6.321 1.00 87.50 107 VAL A N 1
ATOM 803 C CA . VAL A 1 107 ? -11.390 3.606 7.647 1.00 87.50 107 VAL A CA 1
ATOM 804 C C . VAL A 1 107 ? -11.037 2.354 8.446 1.00 87.50 107 VAL A C 1
ATOM 806 O O . VAL A 1 107 ? -11.101 1.232 7.950 1.00 87.50 107 VAL A O 1
ATOM 809 N N . ILE A 1 108 ? -10.621 2.576 9.690 1.00 83.62 108 ILE A N 1
ATOM 810 C CA . ILE A 1 108 ? -10.158 1.547 10.621 1.00 83.62 108 ILE A CA 1
ATOM 811 C C . ILE A 1 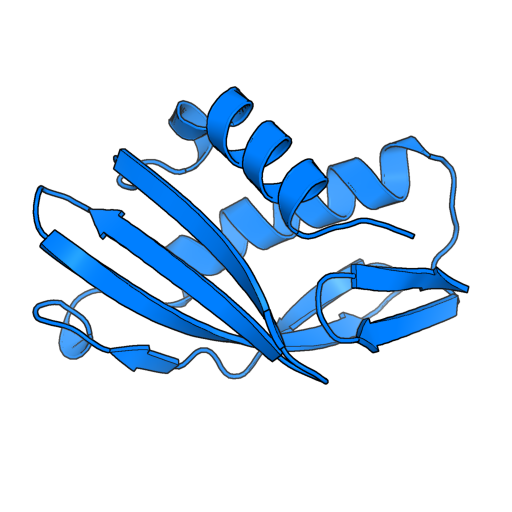108 ? -10.919 1.762 11.920 1.00 83.62 108 ILE A C 1
ATOM 813 O O . ILE A 1 108 ? -10.962 2.900 12.399 1.00 83.62 108 ILE A O 1
ATOM 817 N N . GLY A 1 109 ? -11.487 0.692 12.465 1.00 78.12 109 GLY A N 1
ATOM 818 C CA . GLY A 1 109 ? -12.162 0.666 13.768 1.00 78.12 109 GLY A CA 1
ATOM 819 C C . GLY A 1 109 ? -11.767 -0.543 14.592 1.00 78.12 109 GLY A C 1
ATOM 820 O O . GLY A 1 109 ? -11.084 -1.426 14.025 1.00 78.12 109 GLY A O 1
#

Sequence (109 aa):
MLTDTQLNALLKQNIAQLAPVESIDLNFDPGKVRARVRVSGMDLQVVTGARLVNGRVTLVDPVVTGPMGMTLPAEGFIGPIEKILNEQLTKNGITIKSFEIREGVIVIG

Radius of gyration: 13.22 Å; chains: 1; bounding box: 29×23×40 Å

pLDDT: mean 86.42, std 7.45, range [62.38, 94.75]